Protein AF-A0A1F3K4V5-F1 (afdb_monomer)

Mean predicted aligned error: 13.41 Å

Sequence (163 aa):
MRKTVNIPGFFLWLAMWLIGSSFTPGVSSPCNSPDCLFKISRSRDANEIWYALNFKSDGSLNNDSPVRAFWVKKTDGNRTEPLTWVQNRYAYDVELLGNTENKPNSIQFRFVSYTKHSFEFRQSGENRYKVFTKSNNKEIEVTRIFVQIDGGSFWGLLFPLLN

Solvent-accessible surface area (backbone atoms only — not comparable to full-atom values): 10294 Å² total; per-residue (Å²): 141,82,84,86,81,88,77,80,83,88,82,91,88,80,76,89,79,83,72,86,77,77,77,70,72,80,75,73,56,92,64,81,54,75,47,48,38,33,36,39,38,43,68,89,45,79,43,31,39,39,34,24,61,25,60,42,98,86,67,45,74,24,83,92,53,45,62,43,60,30,38,32,33,54,87,54,87,52,42,74,41,78,57,52,73,67,49,30,75,57,53,64,34,72,44,76,76,45,72,39,86,99,39,89,72,25,37,29,30,26,39,63,60,41,78,91,52,64,36,31,44,34,62,68,65,89,88,25,52,43,32,32,35,72,55,96,93,37,82,43,79,43,57,67,47,78,47,80,76,75,95,72,68,96,68,75,84,81,71,94,83,89,130

Radius of gyration: 26.08 Å; Cα contacts (8 Å, |Δi|>4): 238; chains: 1; bounding box: 60×84×66 Å

pLDDT: mean 75.78, std 18.76, range [32.06, 94.06]

Nearest PDB structures (foldseek):
  5nop-assembly2_B  TM=3.378E-01  e=4.512E+00  Mojiang virus
  5nop-assembly1_A  TM=3.070E-01 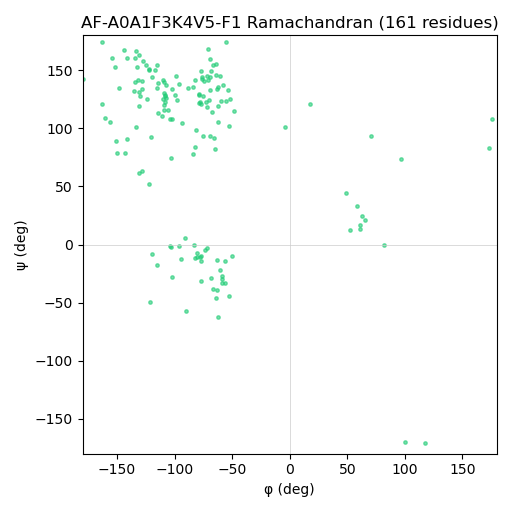 e=4.266E+00  Mojiang virus
  8asv-assembly1_A  TM=2.075E-01  e=2.434E+00  Saccharomyces cerevisiae

Structure (mmCIF, N/CA/C/O backbone):
data_AF-A0A1F3K4V5-F1
#
_entry.id   AF-A0A1F3K4V5-F1
#
loop_
_atom_site.group_PDB
_atom_site.id
_atom_site.type_symbol
_atom_site.label_atom_id
_atom_site.label_alt_id
_atom_site.label_comp_id
_atom_site.label_asym_id
_atom_site.label_entity_id
_atom_site.label_seq_id
_atom_site.p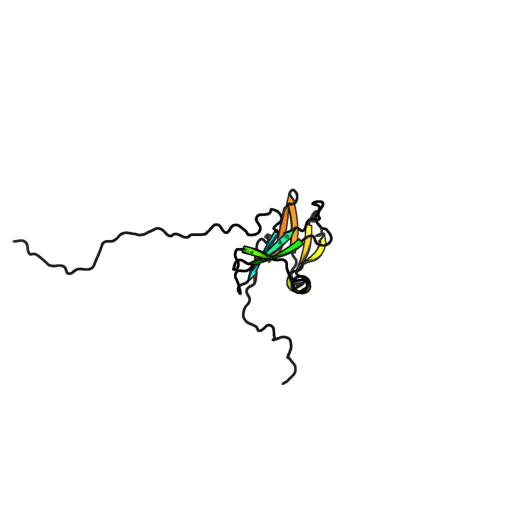dbx_PDB_ins_code
_atom_site.Cartn_x
_atom_site.Cartn_y
_atom_site.Cartn_z
_atom_site.occupancy
_atom_site.B_iso_or_equiv
_atom_site.auth_seq_id
_atom_site.auth_comp_id
_atom_site.auth_asym_id
_atom_site.auth_atom_id
_atom_site.pdbx_PDB_model_num
ATOM 1 N N . MET A 1 1 ? 27.157 67.428 -45.670 1.00 46.56 1 MET A N 1
ATOM 2 C CA . MET A 1 1 ? 28.248 66.458 -45.422 1.00 46.56 1 MET A CA 1
ATOM 3 C C . MET A 1 1 ? 27.812 65.492 -44.324 1.00 46.56 1 MET A C 1
ATOM 5 O O . MET A 1 1 ? 27.947 65.808 -43.152 1.00 46.56 1 MET A O 1
ATOM 9 N N . ARG A 1 2 ? 27.201 64.354 -44.679 1.00 37.56 2 ARG A N 1
ATOM 10 C CA . ARG A 1 2 ? 26.877 63.285 -43.720 1.00 37.56 2 ARG A CA 1
ATOM 11 C C . ARG A 1 2 ? 27.800 62.110 -44.018 1.00 37.56 2 ARG A C 1
ATOM 13 O O . ARG A 1 2 ? 27.772 61.581 -45.123 1.00 37.56 2 ARG A O 1
ATOM 20 N N . LYS A 1 3 ? 28.665 61.786 -43.056 1.00 38.09 3 LYS A N 1
ATOM 21 C CA . LYS A 1 3 ? 29.580 60.647 -43.117 1.00 38.09 3 LYS A CA 1
ATOM 22 C C . LYS A 1 3 ? 28.768 59.367 -42.925 1.00 38.09 3 LYS A C 1
ATOM 24 O O . LYS A 1 3 ? 28.087 59.219 -41.916 1.00 38.09 3 LYS A O 1
ATOM 29 N N . THR A 1 4 ? 28.845 58.466 -43.893 1.00 44.69 4 THR A N 1
ATOM 30 C CA . THR A 1 4 ? 28.445 57.066 -43.752 1.00 44.69 4 THR A CA 1
ATOM 31 C C . THR A 1 4 ? 29.469 56.362 -42.867 1.00 44.69 4 THR A C 1
ATOM 33 O O . THR A 1 4 ? 30.645 56.301 -43.225 1.00 44.69 4 THR A O 1
ATOM 36 N N . VAL A 1 5 ? 29.036 55.845 -41.718 1.00 50.72 5 VAL A N 1
ATOM 37 C CA . VAL A 1 5 ? 29.816 54.891 -40.922 1.00 50.72 5 VAL A CA 1
ATOM 38 C C . VAL A 1 5 ? 29.133 53.537 -41.036 1.00 50.72 5 VAL A C 1
ATOM 40 O O . VAL A 1 5 ? 27.957 53.383 -40.720 1.00 50.72 5 VAL A O 1
ATOM 43 N N . ASN A 1 6 ? 29.904 52.596 -41.565 1.00 38.53 6 ASN A N 1
ATOM 44 C CA . ASN A 1 6 ? 29.590 51.193 -41.754 1.00 38.53 6 ASN A CA 1
ATOM 45 C C . ASN A 1 6 ? 29.717 50.489 -40.392 1.00 38.53 6 ASN A C 1
ATOM 47 O O . ASN A 1 6 ? 30.786 50.545 -39.784 1.00 38.53 6 ASN A O 1
ATOM 51 N N . ILE A 1 7 ? 28.643 49.872 -39.901 1.00 50.03 7 ILE A N 1
ATOM 52 C CA . ILE A 1 7 ? 28.658 49.052 -38.682 1.00 50.03 7 ILE A CA 1
ATOM 53 C C . ILE A 1 7 ? 28.565 47.596 -39.155 1.00 50.03 7 ILE A C 1
ATOM 55 O O . ILE A 1 7 ? 27.565 47.248 -39.790 1.00 50.03 7 ILE A O 1
ATOM 59 N N . PRO A 1 8 ? 29.588 46.752 -38.922 1.00 43.12 8 PRO A N 1
ATOM 60 C CA . PRO A 1 8 ? 29.524 45.352 -39.302 1.00 43.12 8 PRO A CA 1
ATOM 61 C C . PRO A 1 8 ? 28.489 44.644 -38.426 1.00 43.12 8 PRO A C 1
ATOM 63 O O . PRO A 1 8 ? 28.228 45.051 -37.295 1.00 43.12 8 PRO A O 1
ATOM 66 N N . GLY A 1 9 ? 27.868 43.617 -39.002 1.00 49.00 9 GLY A N 1
ATOM 67 C CA . GLY A 1 9 ? 26.745 42.907 -38.415 1.00 49.00 9 GLY A CA 1
ATOM 68 C C . GLY A 1 9 ? 26.993 42.344 -37.019 1.00 49.00 9 GLY A C 1
ATOM 69 O O . GLY A 1 9 ? 28.115 42.305 -36.518 1.00 49.00 9 GLY A O 1
ATOM 70 N N . PHE A 1 10 ? 25.892 41.818 -36.479 1.00 50.44 10 PHE A N 1
ATOM 71 C CA . PHE A 1 10 ? 25.776 41.085 -35.219 1.00 50.44 10 PHE A CA 1
ATOM 72 C C . PHE A 1 10 ? 25.336 41.937 -34.021 1.00 50.44 10 PHE A C 1
ATOM 74 O O . PHE A 1 10 ? 26.132 42.209 -33.136 1.00 50.44 10 PHE A O 1
ATOM 81 N N . PHE A 1 11 ? 24.051 42.319 -33.969 1.00 46.62 11 PHE A N 1
ATOM 82 C CA . PHE A 1 11 ? 23.220 42.251 -32.751 1.00 46.62 11 PHE A CA 1
ATOM 83 C C . PHE A 1 11 ? 21.784 42.754 -33.009 1.00 46.62 11 PHE A C 1
ATOM 85 O O . PHE A 1 11 ? 21.592 43.745 -33.704 1.00 46.62 11 PHE A O 1
ATOM 92 N N . LEU A 1 12 ? 20.807 42.090 -32.374 1.00 35.81 12 LEU A N 1
ATOM 93 C CA . LEU A 1 12 ? 19.370 42.415 -32.270 1.00 35.81 12 LEU A CA 1
ATOM 94 C C . LEU A 1 12 ? 18.484 42.278 -33.526 1.00 35.81 12 LEU A C 1
ATOM 96 O O . LEU A 1 12 ? 18.262 43.241 -34.249 1.00 35.81 12 LEU A O 1
ATOM 100 N N . TRP A 1 13 ? 17.848 41.109 -33.681 1.00 32.06 13 TRP A N 1
ATOM 101 C CA . TRP A 1 13 ? 16.389 40.927 -33.511 1.00 32.06 13 TRP A CA 1
ATOM 102 C C . TRP A 1 13 ? 15.994 39.480 -33.866 1.00 32.06 13 TRP A C 1
ATOM 104 O O . TRP A 1 13 ? 15.943 39.123 -35.036 1.00 32.06 13 TRP A O 1
ATOM 114 N N . LEU A 1 14 ? 15.645 38.664 -32.868 1.00 42.44 14 LEU A N 1
ATOM 115 C CA . LEU A 1 14 ? 14.429 37.851 -32.954 1.00 42.44 14 LEU A CA 1
ATOM 116 C C . LEU A 1 14 ? 13.953 37.504 -31.540 1.00 42.44 14 LEU A C 1
ATOM 118 O O . LEU A 1 14 ? 14.574 36.734 -30.816 1.00 42.44 14 LEU A O 1
ATOM 122 N N . ALA A 1 15 ? 12.880 38.194 -31.170 1.00 45.12 15 ALA A N 1
ATOM 123 C CA . ALA A 1 15 ? 11.791 37.791 -30.297 1.00 45.12 15 ALA A CA 1
ATOM 124 C C . ALA A 1 15 ? 12.008 36.580 -29.372 1.00 45.12 15 ALA A C 1
ATOM 126 O O . ALA A 1 15 ? 12.132 35.439 -29.812 1.00 45.12 15 ALA A O 1
ATOM 127 N N . MET A 1 16 ? 11.868 36.859 -28.071 1.00 48.22 16 MET A N 1
ATOM 128 C CA . MET A 1 16 ? 11.013 36.097 -27.155 1.00 48.22 16 MET A CA 1
ATOM 129 C C . MET A 1 16 ? 10.201 34.993 -27.852 1.00 48.22 16 MET A C 1
ATOM 131 O O . MET A 1 16 ? 9.137 35.247 -28.409 1.00 48.22 16 MET A O 1
ATOM 135 N N . TRP A 1 17 ? 10.673 33.757 -27.727 1.00 42.53 17 TRP A N 1
ATOM 136 C CA . TRP A 1 17 ? 9.800 32.595 -27.623 1.00 42.53 17 TRP A CA 1
ATOM 137 C C . TRP A 1 17 ? 9.774 32.172 -26.156 1.00 42.53 17 TRP A C 1
ATOM 139 O O . TRP A 1 17 ? 10.386 31.201 -25.724 1.00 42.53 17 TRP A O 1
ATOM 149 N N . LEU A 1 18 ? 9.055 32.971 -25.368 1.00 48.41 18 LEU A N 1
ATOM 150 C CA . LEU A 1 18 ? 8.293 32.425 -24.260 1.00 48.41 18 LEU A CA 1
ATOM 151 C C . LEU A 1 18 ? 7.177 31.597 -24.893 1.00 48.41 18 LEU A C 1
ATOM 153 O O . LEU A 1 18 ? 6.324 32.157 -25.567 1.00 48.41 18 LEU A O 1
ATOM 157 N N . ILE A 1 19 ? 7.215 30.286 -24.696 1.00 53.09 19 ILE A N 1
ATOM 158 C CA . ILE A 1 19 ? 6.146 29.523 -24.048 1.00 53.09 19 ILE A CA 1
ATOM 159 C C . ILE A 1 19 ? 6.816 28.228 -23.601 1.00 53.09 19 ILE A C 1
ATOM 161 O O . ILE A 1 19 ? 7.203 27.382 -24.405 1.00 53.09 19 ILE A O 1
ATOM 165 N N . GLY A 1 20 ? 6.989 28.106 -22.286 1.00 55.53 20 GLY A N 1
ATOM 166 C CA . GLY A 1 20 ? 7.272 26.827 -21.669 1.00 55.53 20 GLY A CA 1
ATOM 167 C C . GLY A 1 20 ? 6.083 25.919 -21.923 1.00 55.53 20 GLY A C 1
ATOM 168 O O . GLY A 1 20 ? 5.036 26.063 -21.300 1.00 55.53 20 GLY A O 1
ATOM 169 N N . SER A 1 21 ? 6.236 24.969 -22.832 1.00 45.09 21 SER A N 1
ATOM 170 C CA . SER A 1 21 ? 5.353 23.820 -22.868 1.00 45.09 21 SER A CA 1
ATOM 171 C C . SER A 1 21 ? 5.881 22.805 -21.863 1.00 45.09 21 SER A C 1
ATOM 173 O O . SER A 1 21 ? 6.518 21.814 -22.222 1.00 45.09 21 SER A O 1
ATOM 175 N N . SER A 1 22 ? 5.609 23.051 -20.579 1.00 42.50 22 SER A N 1
ATOM 176 C CA . SER A 1 22 ? 5.470 21.949 -19.634 1.00 42.50 22 SER A CA 1
ATOM 177 C C . SER A 1 22 ? 4.241 21.159 -20.075 1.00 42.50 22 SER A C 1
ATOM 179 O O . SER A 1 22 ? 3.139 21.372 -19.581 1.00 42.50 22 SER A O 1
ATOM 181 N N . PHE A 1 23 ? 4.413 20.269 -21.052 1.00 45.16 23 PHE A N 1
ATOM 182 C CA . PHE A 1 23 ? 3.480 19.174 -21.241 1.00 45.16 23 PHE A CA 1
ATOM 183 C C . PHE A 1 23 ? 3.613 18.298 -19.999 1.00 45.16 23 PHE A C 1
ATOM 185 O O . PHE A 1 23 ? 4.475 17.427 -19.922 1.00 45.16 23 PHE A O 1
ATOM 192 N N . THR A 1 24 ? 2.790 18.556 -18.990 1.00 52.00 24 THR A N 1
ATOM 193 C CA . THR A 1 24 ? 2.388 17.505 -18.069 1.00 52.00 24 THR A CA 1
ATOM 194 C C . THR A 1 24 ? 1.256 16.766 -18.773 1.00 52.00 24 THR A C 1
ATOM 196 O O . THR A 1 24 ? 0.122 17.247 -18.773 1.00 52.00 24 THR A O 1
ATOM 199 N N . PRO A 1 25 ? 1.508 15.619 -19.437 1.00 49.59 25 PRO A N 1
ATOM 200 C CA . PRO A 1 25 ? 0.397 14.747 -19.766 1.00 49.59 25 PRO A CA 1
ATOM 201 C C . PRO A 1 25 ? -0.297 14.449 -18.440 1.00 49.59 25 PRO A C 1
ATOM 203 O O . PRO A 1 25 ? 0.353 14.024 -17.481 1.00 49.59 25 PRO A O 1
ATOM 206 N N . GLY A 1 26 ? -1.595 14.746 -18.360 1.00 47.62 26 GLY A N 1
ATOM 207 C CA . GLY A 1 26 ? -2.425 14.300 -17.256 1.00 47.62 26 GLY A CA 1
ATOM 208 C C . GLY A 1 26 ? -2.242 12.795 -17.148 1.00 47.62 26 GLY A C 1
ATOM 209 O O . GLY A 1 26 ? -2.749 12.045 -17.980 1.00 47.62 26 GLY A O 1
ATOM 210 N N . VAL A 1 27 ? -1.435 12.357 -16.180 1.00 43.69 27 VAL A N 1
ATOM 211 C CA . VAL A 1 27 ? -1.237 10.942 -15.903 1.00 43.69 27 VAL A CA 1
ATOM 212 C C . VAL A 1 27 ? -2.562 10.483 -15.334 1.00 43.69 27 VAL A C 1
ATOM 214 O O . VAL A 1 27 ? -2.811 10.619 -14.139 1.00 43.69 27 VAL A O 1
ATOM 217 N N . SER A 1 28 ? -3.431 9.977 -16.207 1.00 42.16 28 SER A N 1
ATOM 218 C CA . SER A 1 28 ? -4.568 9.171 -15.804 1.00 42.16 28 SER A CA 1
ATOM 219 C C . SER A 1 28 ? -4.025 8.120 -14.845 1.00 42.16 28 SER A C 1
ATOM 221 O O . SER A 1 28 ? -3.150 7.315 -15.199 1.00 42.16 28 SER A O 1
ATOM 223 N N . SER A 1 29 ? -4.465 8.212 -13.597 1.00 50.47 29 SER A N 1
ATOM 224 C CA . SER A 1 29 ? -4.054 7.296 -12.557 1.00 50.47 29 SER A CA 1
ATOM 225 C C . SER A 1 29 ? -4.474 5.895 -13.017 1.00 50.47 29 SER A C 1
ATOM 227 O O . SER A 1 29 ? -5.637 5.689 -13.349 1.00 50.47 29 SER A O 1
ATOM 229 N N . PRO A 1 30 ? -3.562 4.919 -13.113 1.00 53.44 30 PRO A N 1
ATOM 230 C CA . PRO A 1 30 ? -3.892 3.577 -13.606 1.00 53.44 30 PRO A CA 1
ATOM 231 C C . PRO A 1 30 ? -4.908 2.860 -12.699 1.00 53.44 30 PRO A C 1
ATOM 233 O O . PRO A 1 30 ? -5.511 1.871 -13.094 1.00 53.44 30 PRO A O 1
ATOM 236 N N . CYS A 1 31 ? -5.133 3.397 -11.500 1.00 59.84 31 CYS A N 1
ATOM 237 C CA . CYS A 1 31 ? -6.229 3.062 -10.616 1.00 59.84 31 CYS A CA 1
ATOM 238 C C . CYS A 1 31 ? -7.026 4.360 -10.376 1.00 59.84 31 CYS A C 1
ATOM 240 O O . CYS A 1 31 ? -6.667 5.174 -9.526 1.00 59.84 31 CYS A O 1
ATOM 242 N N . ASN A 1 32 ? -8.059 4.590 -11.193 1.00 57.75 32 ASN A N 1
ATOM 243 C CA . ASN A 1 32 ? -9.018 5.696 -11.037 1.00 57.75 32 ASN A CA 1
ATOM 244 C C . ASN A 1 32 ? -10.233 5.288 -10.175 1.00 57.75 32 ASN A C 1
ATOM 246 O O . ASN A 1 32 ? -11.191 6.050 -10.072 1.00 57.75 32 ASN A O 1
ATOM 250 N N . SER A 1 33 ? -10.218 4.082 -9.592 1.00 66.88 33 SER A N 1
ATOM 251 C CA . SER A 1 33 ? -11.308 3.597 -8.741 1.00 66.88 33 SER A CA 1
ATOM 252 C C . SER A 1 33 ? -11.240 4.257 -7.357 1.00 66.88 33 SER A C 1
ATOM 254 O O . SER A 1 33 ? -10.139 4.433 -6.830 1.00 66.88 33 SER A O 1
ATOM 256 N N . PRO A 1 34 ? -12.375 4.574 -6.712 1.00 68.56 34 PRO A N 1
ATOM 257 C CA . PRO A 1 34 ? -12.401 4.976 -5.300 1.00 68.56 34 PRO A CA 1
ATOM 258 C C . PRO A 1 34 ? -11.771 3.944 -4.342 1.00 68.56 34 PRO A C 1
ATOM 260 O O . PRO A 1 34 ? -11.462 4.281 -3.202 1.00 68.56 34 PRO A O 1
ATOM 263 N N . ASP A 1 35 ? -11.537 2.719 -4.811 1.00 83.44 35 ASP A N 1
ATOM 264 C CA . ASP A 1 35 ? -10.979 1.609 -4.031 1.00 83.44 35 ASP A CA 1
ATOM 265 C C . ASP A 1 35 ? -9.453 1.662 -3.885 1.00 83.44 35 ASP A C 1
ATOM 267 O O . ASP A 1 35 ? -8.866 0.867 -3.150 1.00 83.44 35 ASP A O 1
ATOM 271 N N . CYS A 1 36 ? -8.783 2.540 -4.634 1.00 89.00 36 CYS A N 1
ATOM 272 C CA . CYS A 1 36 ? -7.329 2.626 -4.670 1.00 89.00 36 CYS A CA 1
ATOM 273 C C . CYS A 1 36 ? -6.820 3.378 -3.438 1.00 89.00 36 CYS A C 1
ATOM 275 O O . CYS A 1 36 ? -7.159 4.538 -3.222 1.00 89.00 36 CYS A O 1
ATOM 277 N N . LEU A 1 37 ? -5.975 2.721 -2.648 1.00 91.56 37 LEU A N 1
ATOM 278 C CA . LEU A 1 37 ? -5.522 3.234 -1.359 1.00 91.56 37 LEU A CA 1
ATOM 279 C C . LEU A 1 37 ? -4.249 4.064 -1.510 1.00 91.56 37 LEU A C 1
ATOM 281 O O . LEU A 1 37 ? -4.200 5.231 -1.135 1.00 91.56 37 LEU A O 1
ATOM 285 N N . PHE A 1 38 ? -3.206 3.451 -2.065 1.00 92.94 38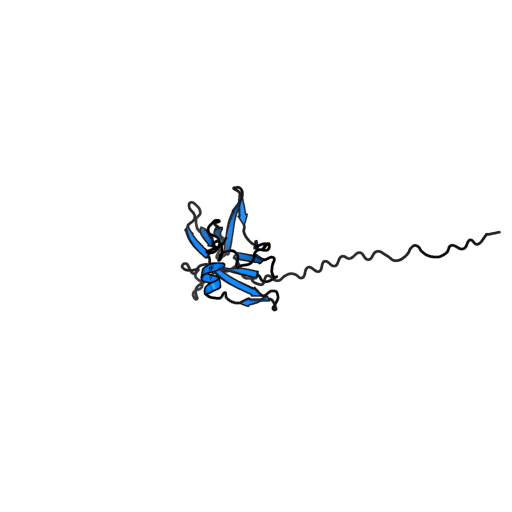 PHE A N 1
ATOM 286 C CA . PHE A 1 38 ? -1.908 4.079 -2.284 1.00 92.94 38 PHE A CA 1
ATOM 287 C C . PHE A 1 38 ? -1.095 3.271 -3.294 1.00 92.94 38 PHE A C 1
ATOM 289 O O . PHE A 1 38 ? -1.478 2.177 -3.719 1.00 92.94 38 PHE A O 1
ATOM 296 N N . LYS A 1 39 ? 0.067 3.807 -3.666 1.00 93.94 39 LYS A N 1
ATOM 297 C CA . LYS A 1 39 ? 1.012 3.126 -4.551 1.00 93.94 39 LYS A CA 1
ATOM 298 C C . LYS A 1 39 ? 2.438 3.160 -4.032 1.00 93.94 39 LYS A C 1
ATOM 300 O O . LYS A 1 39 ? 2.845 4.104 -3.356 1.00 93.94 39 LYS A O 1
ATOM 305 N N . ILE A 1 40 ? 3.214 2.161 -4.424 1.00 92.94 40 ILE A N 1
ATOM 306 C CA . ILE A 1 40 ? 4.656 2.101 -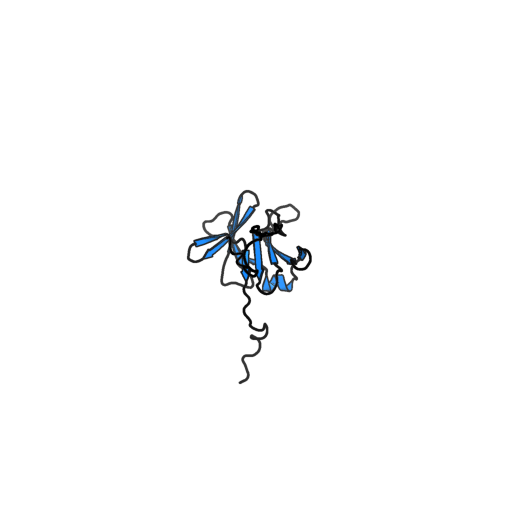4.228 1.00 92.94 40 ILE A CA 1
ATOM 307 C C . ILE A 1 40 ? 5.335 2.280 -5.582 1.00 92.94 40 ILE A C 1
ATOM 309 O O . ILE A 1 40 ? 5.010 1.606 -6.557 1.00 92.94 40 ILE A O 1
ATOM 313 N N . SER A 1 41 ? 6.301 3.187 -5.631 1.00 93.19 41 SER A N 1
ATOM 314 C CA . SER A 1 41 ? 7.164 3.422 -6.793 1.00 93.19 41 SER A CA 1
ATOM 315 C C . SER A 1 41 ? 8.623 3.294 -6.380 1.00 93.19 41 SER A C 1
ATOM 317 O O . SER A 1 41 ? 8.939 3.472 -5.203 1.00 93.19 41 SER A O 1
ATOM 319 N N . ARG A 1 42 ? 9.504 2.967 -7.323 1.00 89.75 42 ARG A N 1
ATOM 320 C CA . ARG A 1 42 ? 10.914 2.684 -7.035 1.00 89.75 42 ARG A CA 1
ATOM 321 C C . ARG A 1 42 ? 11.821 3.526 -7.918 1.00 89.75 42 ARG A C 1
ATOM 323 O O . ARG A 1 42 ? 11.411 3.936 -8.997 1.00 89.75 42 ARG A O 1
ATOM 330 N N . SER A 1 43 ? 13.061 3.729 -7.490 1.00 90.50 43 SER A N 1
ATOM 331 C CA . SER A 1 43 ? 14.071 4.407 -8.313 1.00 90.50 43 SER A CA 1
ATOM 332 C C . SER A 1 43 ? 14.502 3.596 -9.540 1.00 90.50 43 SER A C 1
ATOM 334 O O . SER A 1 43 ? 14.859 4.169 -10.563 1.00 90.50 43 SER A O 1
ATOM 336 N N . ARG A 1 44 ? 14.448 2.259 -9.455 1.00 86.94 44 ARG A N 1
ATOM 337 C CA . ARG A 1 44 ? 14.956 1.344 -10.491 1.00 86.94 44 ARG A CA 1
ATOM 338 C C . ARG A 1 44 ? 14.183 1.400 -11.809 1.00 86.94 44 ARG A C 1
ATOM 340 O O . ARG A 1 44 ? 14.771 1.224 -12.869 1.00 86.94 44 ARG A O 1
ATOM 347 N N . ASP A 1 45 ? 12.863 1.539 -11.741 1.00 89.06 45 ASP A N 1
ATOM 348 C CA . ASP A 1 45 ? 11.995 1.538 -12.915 1.00 89.06 45 ASP A CA 1
ATOM 349 C C . ASP A 1 45 ? 10.704 2.316 -12.656 1.00 89.06 45 ASP A C 1
ATOM 351 O O . ASP A 1 45 ? 10.302 2.534 -11.514 1.00 89.06 45 ASP A O 1
ATOM 355 N N . ALA A 1 46 ? 10.038 2.716 -13.741 1.00 90.06 46 ALA A N 1
ATOM 356 C CA . ALA A 1 46 ? 8.781 3.454 -13.678 1.00 90.06 46 ALA A CA 1
ATOM 357 C C . ALA A 1 46 ? 7.580 2.588 -13.255 1.00 90.06 46 ALA A C 1
ATOM 359 O O . ALA A 1 46 ? 6.483 3.122 -13.114 1.00 90.06 46 ALA A O 1
ATOM 360 N N . ASN A 1 47 ? 7.744 1.269 -13.080 1.00 90.69 47 ASN A N 1
ATOM 361 C CA . ASN A 1 47 ? 6.630 0.399 -12.719 1.00 90.69 47 ASN A CA 1
ATOM 362 C C . ASN A 1 47 ? 6.208 0.649 -11.271 1.00 90.69 47 ASN A C 1
ATOM 364 O O . ASN A 1 47 ? 7.031 0.839 -10.373 1.00 90.69 47 ASN A O 1
ATOM 368 N N . GLU A 1 48 ? 4.903 0.611 -11.046 1.00 93.12 48 GLU A N 1
ATOM 369 C CA . GLU A 1 48 ? 4.302 0.903 -9.751 1.00 93.12 48 GLU A CA 1
ATOM 370 C C . GLU A 1 48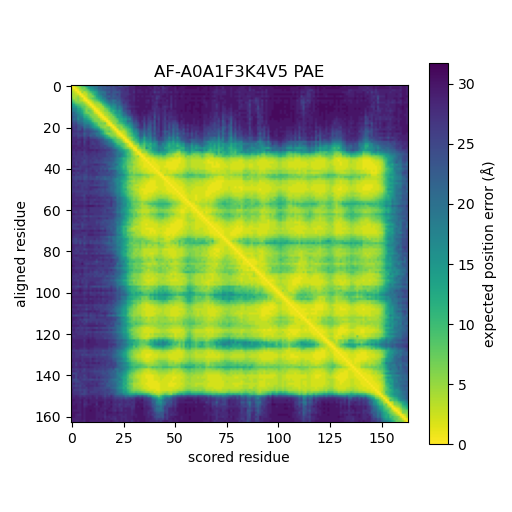 ? 3.596 -0.340 -9.219 1.00 93.12 48 GLU A C 1
ATOM 372 O O . GLU A 1 48 ? 3.090 -1.157 -9.987 1.00 93.12 48 GLU A O 1
ATOM 377 N N . ILE A 1 49 ? 3.535 -0.470 -7.900 1.00 92.75 49 ILE A N 1
ATOM 378 C CA . ILE A 1 49 ? 2.686 -1.453 -7.228 1.00 92.75 49 ILE A CA 1
ATOM 379 C C . ILE A 1 49 ? 1.547 -0.682 -6.598 1.00 92.75 49 ILE A C 1
ATOM 381 O O . ILE A 1 49 ? 1.776 0.275 -5.862 1.00 92.75 49 ILE A O 1
ATOM 385 N N . TRP A 1 50 ? 0.330 -1.087 -6.901 1.00 93.62 50 TRP A N 1
ATOM 386 C CA . TRP A 1 50 ? -0.877 -0.442 -6.428 1.00 93.62 50 TRP A CA 1
ATOM 387 C C . TRP A 1 50 ? -1.542 -1.311 -5.381 1.00 93.62 50 TRP A C 1
ATOM 389 O O . TRP A 1 50 ? -1.631 -2.526 -5.548 1.00 93.62 50 TRP A O 1
ATOM 399 N N . TYR A 1 51 ? -2.004 -0.665 -4.317 1.00 92.88 51 TYR A N 1
ATOM 400 C CA . TYR A 1 51 ? -2.769 -1.277 -3.244 1.00 92.88 51 TYR A CA 1
ATOM 401 C C . TYR A 1 51 ? -4.194 -0.753 -3.333 1.00 92.88 51 TYR A C 1
ATOM 403 O O . TYR A 1 51 ? -4.414 0.460 -3.350 1.00 92.88 51 TYR A O 1
ATOM 411 N N . ALA A 1 52 ? -5.156 -1.662 -3.409 1.00 91.31 52 ALA A N 1
ATOM 412 C CA . ALA A 1 52 ? -6.573 -1.336 -3.474 1.00 91.31 52 ALA A CA 1
ATOM 413 C C . ALA A 1 52 ? -7.366 -2.220 -2.516 1.00 91.31 52 ALA A C 1
ATOM 415 O O . ALA A 1 52 ? -6.898 -3.294 -2.128 1.00 91.31 52 ALA A O 1
ATOM 416 N N . LEU A 1 53 ? -8.572 -1.785 -2.168 1.00 88.75 53 LEU A N 1
ATOM 417 C CA . LEU A 1 53 ? -9.512 -2.612 -1.427 1.00 88.75 53 LEU A CA 1
ATOM 418 C C . LEU A 1 53 ? -9.854 -3.873 -2.221 1.00 88.75 53 LEU A C 1
ATOM 420 O O . LEU A 1 53 ? -9.915 -3.884 -3.458 1.00 88.75 53 LEU A O 1
ATOM 424 N N . ASN A 1 54 ? -10.044 -4.953 -1.480 1.00 87.75 54 ASN A N 1
ATOM 425 C CA . ASN A 1 54 ? -10.435 -6.241 -2.008 1.00 87.75 54 ASN A CA 1
ATOM 426 C C . ASN A 1 54 ? -11.864 -6.541 -1.564 1.00 87.75 54 ASN A C 1
ATOM 428 O O . ASN A 1 54 ? -12.119 -6.781 -0.383 1.00 87.75 54 ASN A O 1
ATOM 432 N N . PHE A 1 55 ? -12.787 -6.522 -2.515 1.00 83.69 55 PHE A N 1
ATOM 433 C CA . PHE A 1 55 ? -14.185 -6.847 -2.275 1.00 83.69 55 PHE A CA 1
ATOM 434 C C . PHE A 1 55 ? -14.460 -8.289 -2.694 1.00 83.69 55 PHE A C 1
ATOM 436 O O . PHE A 1 55 ? -13.879 -8.799 -3.656 1.00 83.69 55 PHE A O 1
ATOM 443 N N . LYS A 1 56 ? -15.345 -8.956 -1.958 1.00 84.94 56 LYS A N 1
ATOM 444 C CA . LYS A 1 56 ? -15.909 -10.248 -2.341 1.00 84.94 56 LYS A CA 1
ATOM 445 C C . LYS A 1 56 ? -16.868 -10.057 -3.522 1.00 84.94 56 LYS A C 1
ATOM 447 O O . LYS A 1 56 ? -17.242 -8.940 -3.875 1.00 84.94 56 LYS A O 1
ATOM 452 N N . SER A 1 57 ? -17.282 -11.160 -4.141 1.00 84.69 57 SER A N 1
ATOM 453 C CA . SER A 1 57 ? -18.223 -11.147 -5.271 1.00 84.69 57 SER A CA 1
ATOM 454 C C . SER A 1 57 ? -19.591 -10.543 -4.929 1.00 84.69 57 SER A C 1
ATOM 456 O O . SER A 1 57 ? -20.292 -10.091 -5.827 1.00 84.69 57 SER A O 1
ATOM 458 N N . ASP A 1 58 ? -19.955 -10.515 -3.646 1.00 83.38 58 ASP A N 1
ATOM 459 C CA . ASP A 1 58 ? -21.166 -9.881 -3.115 1.00 83.38 58 ASP A CA 1
ATOM 460 C C . ASP A 1 58 ? -21.019 -8.362 -2.876 1.00 83.38 58 ASP A C 1
ATOM 462 O O . ASP A 1 58 ? -21.969 -7.713 -2.446 1.00 83.38 58 ASP A O 1
ATOM 466 N N . GLY A 1 59 ? -19.841 -7.784 -3.147 1.00 75.62 59 GLY A N 1
ATOM 467 C CA . GLY A 1 59 ? -19.541 -6.367 -2.930 1.00 75.62 59 GLY A CA 1
ATOM 468 C C . GLY A 1 59 ? -19.162 -6.003 -1.490 1.00 75.62 59 GLY A C 1
ATOM 469 O O . GLY A 1 59 ? -18.856 -4.842 -1.222 1.00 75.62 59 GLY A O 1
ATOM 470 N N . SER A 1 60 ? -19.138 -6.964 -0.561 1.00 79.31 60 SER A N 1
ATOM 471 C CA . SER A 1 60 ? -18.658 -6.750 0.807 1.00 79.31 60 SER A CA 1
ATOM 472 C C . SER A 1 60 ? -17.127 -6.724 0.866 1.00 79.31 60 SER A C 1
ATOM 474 O O . SER A 1 60 ? -16.445 -7.380 0.074 1.00 79.31 60 SER A O 1
ATOM 476 N N . LEU A 1 61 ? -16.552 -5.959 1.800 1.00 80.25 61 LEU A N 1
ATOM 477 C CA . LEU A 1 61 ? -15.102 -5.950 2.006 1.00 80.25 61 LEU A CA 1
ATOM 478 C C . LEU A 1 61 ? -14.634 -7.339 2.460 1.00 80.25 61 LEU A C 1
ATOM 480 O O . LEU A 1 61 ? -15.217 -7.958 3.354 1.00 80.25 61 LEU A O 1
ATOM 484 N N . ASN A 1 62 ? -13.559 -7.839 1.857 1.00 83.75 62 ASN A N 1
ATOM 485 C CA . ASN A 1 62 ? -12.999 -9.122 2.237 1.00 83.75 62 ASN A CA 1
ATOM 486 C C . ASN A 1 62 ? -12.231 -9.015 3.563 1.00 83.75 62 ASN A C 1
ATOM 488 O O . ASN A 1 62 ? -11.048 -8.709 3.562 1.00 83.75 62 ASN A O 1
ATOM 492 N N . ASN A 1 63 ? -12.884 -9.294 4.691 1.00 78.00 63 ASN A N 1
ATOM 493 C CA . ASN A 1 63 ? -12.258 -9.176 6.016 1.00 78.00 63 ASN A CA 1
ATOM 494 C C . ASN A 1 63 ? -10.999 -10.043 6.210 1.00 78.00 63 ASN A C 1
ATOM 496 O O . ASN A 1 63 ? -10.132 -9.663 6.991 1.00 78.00 63 ASN A O 1
ATOM 500 N N . ASP A 1 64 ? -10.871 -11.164 5.491 1.00 80.56 64 ASP A N 1
ATOM 501 C CA . ASP A 1 64 ? -9.702 -12.049 5.598 1.00 80.56 64 ASP A CA 1
ATOM 502 C C . ASP A 1 64 ? -8.484 -11.480 4.853 1.00 80.56 64 ASP A C 1
ATOM 504 O O . ASP A 1 64 ? -7.336 -11.697 5.234 1.00 80.56 64 ASP A O 1
ATOM 508 N N . SER A 1 65 ? -8.731 -10.741 3.771 1.00 82.94 65 SER A N 1
ATOM 509 C CA . SER A 1 65 ? -7.704 -10.098 2.950 1.00 82.94 65 SER A CA 1
ATOM 510 C C . SER A 1 65 ? -8.293 -8.825 2.338 1.00 82.94 65 SER A C 1
ATOM 512 O O . SER A 1 65 ? -8.705 -8.841 1.177 1.00 82.94 65 SER A O 1
ATOM 514 N N . PRO A 1 66 ? -8.388 -7.726 3.113 1.00 84.12 66 PRO A N 1
ATOM 515 C CA . PRO A 1 66 ? -9.140 -6.527 2.731 1.00 84.12 66 PRO A CA 1
ATOM 516 C C . PRO A 1 66 ? -8.398 -5.666 1.717 1.00 84.12 66 PRO A C 1
ATOM 518 O O . PRO A 1 66 ? -8.973 -4.733 1.161 1.00 84.12 66 PRO A O 1
ATOM 521 N N . VAL A 1 67 ? -7.126 -5.976 1.462 1.00 89.38 67 VAL A N 1
ATOM 522 C CA . VAL A 1 67 ? -6.276 -5.257 0.524 1.00 89.38 67 VAL A CA 1
ATOM 523 C C . VAL A 1 67 ? -5.642 -6.229 -0.446 1.00 89.38 67 VAL A C 1
ATOM 525 O O . VAL A 1 67 ? -5.097 -7.258 -0.060 1.00 89.38 67 VAL A O 1
ATOM 528 N N . ARG A 1 68 ? -5.688 -5.861 -1.722 1.00 89.62 68 ARG A N 1
ATOM 529 C CA . ARG A 1 68 ? -5.008 -6.557 -2.808 1.00 89.62 68 ARG A CA 1
ATOM 530 C C . ARG A 1 68 ? -3.928 -5.660 -3.395 1.00 89.62 68 ARG A C 1
ATOM 532 O O . ARG A 1 68 ? -4.153 -4.468 -3.616 1.00 89.62 68 ARG A O 1
ATOM 539 N N . ALA A 1 69 ? -2.780 -6.254 -3.694 1.00 91.69 69 ALA A N 1
ATOM 540 C CA . ALA A 1 69 ? -1.673 -5.584 -4.358 1.00 91.69 69 ALA A CA 1
ATOM 541 C C . ALA A 1 69 ? -1.487 -6.117 -5.788 1.00 91.69 69 ALA A C 1
ATOM 543 O O . ALA A 1 69 ? -1.655 -7.309 -6.051 1.00 91.69 69 ALA A O 1
ATOM 544 N N . PHE A 1 70 ? -1.166 -5.231 -6.729 1.00 91.94 70 PHE A N 1
ATOM 545 C CA . PHE A 1 70 ? -0.963 -5.580 -8.138 1.00 91.94 70 PHE A CA 1
ATOM 546 C C . PHE A 1 70 ? 0.022 -4.623 -8.816 1.00 91.94 70 PHE A C 1
ATOM 548 O O . PHE A 1 70 ? 0.178 -3.469 -8.418 1.00 91.94 70 PHE A O 1
ATOM 555 N N . TRP A 1 71 ? 0.705 -5.101 -9.850 1.00 92.00 71 TRP A N 1
ATOM 556 C CA . TRP A 1 71 ? 1.592 -4.291 -10.676 1.00 92.00 71 TRP A CA 1
ATOM 557 C C . TRP A 1 71 ? 0.801 -3.407 -11.633 1.00 92.00 71 TRP A C 1
ATOM 559 O O . TRP A 1 71 ? -0.160 -3.852 -12.255 1.00 92.00 71 TRP A O 1
ATOM 569 N N . VAL A 1 72 ? 1.301 -2.195 -11.845 1.00 92.00 72 VAL A N 1
ATOM 570 C CA . VAL A 1 72 ? 1.036 -1.391 -13.034 1.00 92.00 72 VAL A CA 1
ATOM 571 C C . VAL A 1 72 ? 2.345 -1.222 -13.793 1.00 92.00 72 VAL A C 1
ATOM 573 O O . VAL A 1 72 ? 3.277 -0.547 -13.337 1.00 92.00 72 VAL A O 1
ATOM 576 N N . LYS A 1 73 ? 2.410 -1.822 -14.980 1.00 90.25 73 LYS A N 1
ATOM 577 C CA . LYS A 1 73 ? 3.555 -1.743 -15.881 1.00 90.25 73 LYS A CA 1
ATOM 578 C C . LYS A 1 73 ? 3.496 -0.458 -16.699 1.00 90.25 73 LYS A C 1
ATOM 580 O O . LYS A 1 73 ? 3.017 -0.424 -17.829 1.00 90.25 73 LYS A O 1
ATOM 585 N N . LYS A 1 74 ? 3.980 0.636 -16.114 1.00 85.81 74 LYS A N 1
ATOM 586 C CA . LYS A 1 74 ? 4.050 1.957 -16.765 1.00 85.81 74 LYS A CA 1
ATOM 587 C C . LYS A 1 74 ? 4.889 1.932 -18.046 1.00 85.81 74 LYS A C 1
ATOM 589 O O . LYS A 1 74 ? 4.597 2.682 -18.968 1.00 85.81 74 LYS A O 1
ATOM 594 N N . THR A 1 75 ? 5.887 1.051 -18.119 1.00 84.50 75 THR A N 1
ATOM 595 C CA . THR A 1 75 ? 6.737 0.867 -19.307 1.00 84.50 75 THR A CA 1
ATOM 596 C C . THR A 1 75 ? 6.100 -0.004 -20.394 1.00 84.50 75 THR A C 1
ATOM 598 O O . THR A 1 75 ? 6.669 -0.125 -21.470 1.00 84.50 75 THR A O 1
ATOM 601 N N . ASP A 1 76 ? 4.951 -0.622 -20.117 1.00 85.94 76 ASP A N 1
ATOM 602 C CA . ASP A 1 76 ? 4.239 -1.558 -20.997 1.00 85.94 76 ASP A CA 1
ATOM 603 C C . ASP A 1 76 ? 2.757 -1.148 -21.074 1.00 85.94 76 ASP A C 1
ATOM 605 O O . ASP A 1 76 ? 1.855 -1.823 -20.577 1.00 85.94 76 ASP A O 1
ATOM 609 N N . GLY A 1 77 ? 2.510 0.066 -21.576 1.00 81.56 77 GLY A N 1
ATOM 610 C CA . GLY A 1 77 ? 1.156 0.560 -21.857 1.00 81.56 77 GLY A CA 1
ATOM 611 C C . GLY A 1 77 ? 0.236 0.756 -20.643 1.00 81.56 77 GLY A C 1
ATOM 612 O O . GLY A 1 77 ? -0.977 0.790 -20.816 1.00 81.56 77 GLY A O 1
ATOM 613 N N . ASN A 1 78 ? 0.771 0.897 -19.422 1.00 83.12 78 ASN A N 1
ATOM 614 C CA . ASN A 1 78 ? -0.001 0.927 -18.164 1.00 83.12 78 ASN A CA 1
ATOM 615 C C . ASN A 1 78 ? -0.767 -0.371 -17.860 1.00 83.12 78 ASN A C 1
ATOM 617 O O . ASN A 1 78 ? -1.752 -0.345 -17.119 1.00 83.12 78 ASN A O 1
ATOM 621 N N . ARG A 1 79 ? -0.320 -1.510 -18.395 1.00 87.19 79 ARG A N 1
ATOM 622 C CA . ARG A 1 79 ? -0.970 -2.796 -18.151 1.00 87.19 79 ARG A CA 1
ATOM 623 C C . ARG A 1 79 ? -0.932 -3.171 -16.671 1.00 87.19 79 ARG A C 1
ATOM 625 O O . ARG A 1 79 ? 0.101 -3.047 -16.010 1.00 87.19 79 ARG A O 1
ATOM 632 N N . THR A 1 80 ? -2.056 -3.651 -16.151 1.00 88.81 80 THR A N 1
ATOM 633 C CA . THR A 1 80 ? -2.152 -4.187 -14.791 1.00 88.81 80 THR A CA 1
ATOM 634 C C . THR A 1 80 ? -1.826 -5.675 -14.775 1.00 88.81 80 THR A C 1
ATOM 636 O O . THR A 1 80 ? -2.351 -6.423 -15.597 1.00 88.81 80 THR A O 1
ATOM 639 N N . GLU A 1 81 ? -1.015 -6.122 -13.819 1.00 89.06 81 GLU A N 1
ATOM 640 C CA . GLU A 1 81 ? -0.709 -7.541 -13.609 1.00 89.06 81 GLU A CA 1
ATOM 641 C C . GLU A 1 81 ? -0.855 -7.932 -12.136 1.00 89.06 81 GLU A C 1
ATOM 643 O O . GLU A 1 81 ? -0.441 -7.168 -11.261 1.00 89.06 81 GLU A O 1
ATOM 648 N N . PRO A 1 82 ? -1.374 -9.131 -11.824 1.00 89.75 82 PRO A N 1
ATOM 649 C CA . PRO A 1 82 ? -1.334 -9.643 -10.463 1.00 89.75 82 PRO A CA 1
ATOM 650 C C . PRO A 1 82 ? 0.112 -9.875 -10.005 1.00 89.75 82 PRO A C 1
ATOM 652 O O . PRO A 1 82 ? 1.024 -10.104 -10.804 1.00 89.75 82 PRO A O 1
ATOM 655 N N . LEU A 1 83 ? 0.326 -9.840 -8.692 1.00 87.31 83 LEU A N 1
ATOM 656 C CA . LEU A 1 83 ? 1.579 -10.307 -8.109 1.00 87.31 83 LEU A CA 1
ATOM 657 C C . LEU A 1 83 ? 1.660 -11.833 -8.190 1.00 87.31 83 LEU A C 1
ATOM 659 O O . LEU A 1 83 ? 0.663 -12.532 -8.016 1.00 87.31 83 LEU A O 1
ATOM 663 N N . THR A 1 84 ? 2.865 -12.359 -8.406 1.00 87.25 84 THR A N 1
ATOM 664 C CA . THR A 1 84 ? 3.099 -13.803 -8.244 1.00 87.25 84 THR A CA 1
ATOM 665 C C . THR A 1 84 ? 2.944 -14.202 -6.775 1.00 87.25 84 THR A C 1
ATOM 667 O O . THR A 1 84 ? 3.170 -13.385 -5.880 1.00 87.25 84 THR A O 1
ATOM 670 N N . TRP A 1 85 ? 2.612 -15.470 -6.509 1.00 82.00 85 TRP A N 1
ATOM 671 C CA . TRP A 1 85 ? 2.408 -15.971 -5.142 1.00 82.00 85 TRP A CA 1
ATOM 672 C C . TRP A 1 85 ? 3.598 -15.675 -4.214 1.00 82.00 85 TRP A C 1
ATOM 674 O O . TRP A 1 85 ? 3.412 -15.176 -3.107 1.00 82.00 85 TRP A O 1
ATOM 684 N N . VAL A 1 86 ? 4.826 -15.889 -4.702 1.00 80.75 86 VAL A N 1
ATOM 685 C CA . VAL A 1 86 ? 6.064 -15.617 -3.951 1.00 80.75 86 VAL A CA 1
ATOM 686 C C . VAL A 1 86 ? 6.221 -14.122 -3.653 1.00 80.75 86 VAL A C 1
ATOM 688 O O . VAL A 1 86 ? 6.519 -13.739 -2.524 1.00 80.75 86 VAL A O 1
ATOM 691 N N . GLN A 1 87 ? 5.997 -13.256 -4.647 1.00 84.00 87 GLN A N 1
ATOM 692 C CA . GLN A 1 87 ? 6.090 -11.803 -4.465 1.00 84.00 87 GLN A CA 1
ATOM 693 C C . GLN A 1 87 ? 5.058 -11.284 -3.472 1.00 84.00 87 GLN A C 1
ATOM 695 O O . GLN A 1 87 ? 5.373 -10.402 -2.676 1.00 84.00 87 GLN A O 1
ATOM 700 N N . ASN A 1 88 ? 3.843 -11.828 -3.515 1.00 83.44 88 ASN A N 1
ATOM 701 C CA . ASN A 1 88 ? 2.830 -11.483 -2.539 1.00 83.44 88 ASN A CA 1
ATOM 702 C C . ASN A 1 88 ? 3.330 -11.902 -1.150 1.00 83.44 88 ASN A C 1
ATOM 704 O O . ASN A 1 88 ? 3.669 -11.050 -0.334 1.00 83.44 88 ASN A O 1
ATOM 708 N N . ARG A 1 89 ? 3.554 -13.205 -0.945 1.00 80.75 89 ARG A N 1
ATOM 709 C CA . ARG A 1 89 ? 3.847 -13.790 0.368 1.00 80.75 89 ARG A CA 1
ATOM 710 C C . ARG A 1 89 ? 5.055 -13.188 1.091 1.00 80.75 89 ARG A C 1
ATOM 712 O O . ARG A 1 89 ? 5.035 -13.148 2.316 1.00 80.75 89 ARG A O 1
ATOM 719 N N . TYR A 1 90 ? 6.092 -12.759 0.372 1.00 78.12 90 TYR A N 1
ATOM 720 C CA . TYR A 1 90 ? 7.356 -12.339 0.989 1.00 78.12 90 TYR A CA 1
ATOM 721 C C . TYR A 1 90 ? 7.712 -10.864 0.805 1.00 78.12 90 TYR A C 1
ATOM 723 O O . TYR A 1 90 ? 8.573 -10.366 1.528 1.00 78.12 90 TYR A O 1
ATOM 731 N N . ALA A 1 91 ? 7.105 -10.158 -0.153 1.00 79.31 91 ALA A N 1
ATOM 732 C CA . ALA A 1 91 ? 7.532 -8.799 -0.487 1.00 79.31 91 ALA A CA 1
ATOM 733 C C . ALA A 1 91 ? 6.424 -7.760 -0.326 1.00 79.31 91 ALA A C 1
ATOM 735 O O . ALA A 1 91 ? 6.658 -6.720 0.290 1.00 79.31 91 ALA A O 1
ATOM 736 N N . TYR A 1 92 ? 5.243 -8.012 -0.882 1.00 85.75 92 TYR A N 1
ATOM 737 C CA . TYR A 1 92 ? 4.258 -6.951 -1.101 1.00 85.75 92 TYR A CA 1
ATOM 738 C C . TYR A 1 92 ? 2.933 -7.150 -0.378 1.00 85.75 92 TYR A C 1
ATOM 740 O O . TYR A 1 92 ? 2.136 -6.215 -0.368 1.00 85.75 92 TYR A O 1
ATOM 748 N N . ASP A 1 93 ? 2.705 -8.305 0.240 1.00 87.81 93 ASP A N 1
ATOM 749 C CA . ASP A 1 93 ? 1.508 -8.536 1.041 1.00 87.81 93 ASP A CA 1
ATOM 750 C C . ASP A 1 93 ? 1.524 -7.708 2.337 1.00 87.81 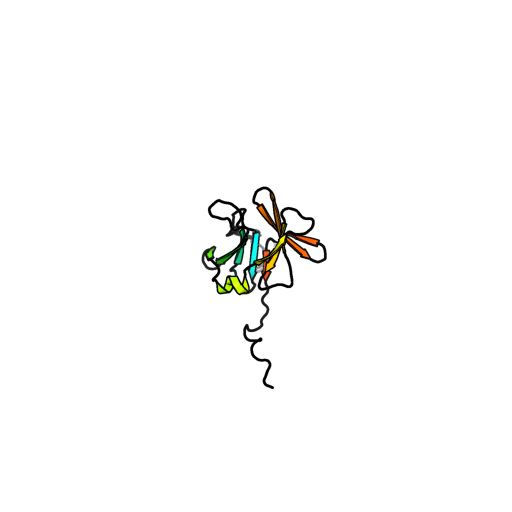93 ASP A C 1
ATOM 752 O O . ASP A 1 93 ? 2.572 -7.232 2.806 1.00 87.81 93 ASP A O 1
ATOM 756 N N . VAL A 1 94 ? 0.335 -7.518 2.902 1.00 90.88 94 VAL A N 1
ATOM 757 C CA . VAL A 1 94 ? 0.117 -6.778 4.143 1.00 90.88 94 VAL A CA 1
ATOM 758 C C . VAL A 1 94 ? -0.415 -7.707 5.222 1.00 90.88 94 VAL A C 1
ATOM 760 O O . VAL A 1 94 ? -1.325 -8.499 5.012 1.00 90.88 94 VAL A O 1
ATOM 763 N N . GLU A 1 95 ? 0.154 -7.584 6.410 1.00 90.56 95 GLU A N 1
ATOM 764 C CA . GLU A 1 95 ? -0.294 -8.286 7.602 1.00 90.56 95 GLU A CA 1
ATOM 765 C C . GLU A 1 95 ? -1.178 -7.346 8.422 1.00 90.56 95 GLU A C 1
ATOM 767 O O . GLU A 1 95 ? -0.750 -6.243 8.781 1.00 90.56 95 GLU A O 1
ATOM 772 N N . LEU A 1 96 ? -2.405 -7.776 8.723 1.00 90.88 96 LEU A N 1
ATOM 773 C CA . LEU A 1 96 ? -3.306 -7.046 9.612 1.00 90.88 96 LEU A CA 1
ATOM 774 C C . LEU A 1 96 ? -2.911 -7.299 11.067 1.00 90.88 96 LEU A C 1
ATOM 776 O O . LEU A 1 96 ? -2.768 -8.442 11.489 1.00 90.88 96 LEU A O 1
ATOM 780 N N . LEU A 1 97 ? -2.769 -6.224 11.837 1.00 89.56 97 LEU A N 1
ATOM 781 C CA . LEU A 1 97 ? -2.450 -6.275 13.266 1.00 89.56 97 LEU A CA 1
ATOM 782 C C . LEU A 1 97 ? -3.705 -6.215 14.149 1.00 89.56 97 LEU A C 1
ATOM 784 O O . LEU A 1 97 ? -3.628 -6.496 15.340 1.00 89.56 97 LEU A O 1
ATOM 788 N N . GLY A 1 98 ? -4.856 -5.872 13.563 1.00 86.44 98 GLY A N 1
ATOM 789 C CA . GLY A 1 98 ? -6.144 -5.772 14.246 1.00 86.44 98 GLY A CA 1
ATOM 790 C C . GLY A 1 98 ? -6.713 -4.356 14.226 1.00 86.44 98 GLY A C 1
ATOM 791 O O . GLY A 1 98 ? -6.221 -3.473 13.521 1.00 86.44 98 GLY A O 1
ATOM 792 N N . ASN A 1 99 ? -7.785 -4.146 14.987 1.00 85.88 99 ASN A N 1
ATOM 793 C CA . ASN A 1 99 ? -8.424 -2.837 15.099 1.00 85.88 99 ASN A CA 1
ATOM 794 C C . ASN A 1 99 ? -7.524 -1.862 15.859 1.00 85.88 99 ASN A C 1
ATOM 796 O O . ASN A 1 99 ? -6.845 -2.241 16.812 1.00 85.88 99 ASN A O 1
ATOM 800 N N . THR A 1 100 ? -7.544 -0.593 15.462 1.00 82.69 100 THR A N 1
ATOM 801 C CA . THR A 1 100 ? -6.791 0.436 16.181 1.00 82.69 100 THR A CA 1
ATOM 802 C C . THR A 1 100 ? -7.550 0.844 17.437 1.00 82.69 100 THR A C 1
ATOM 804 O O . THR A 1 100 ? -8.727 1.208 17.380 1.00 82.69 100 THR A O 1
ATOM 807 N N . GLU A 1 101 ? -6.873 0.823 18.583 1.00 78.25 101 GLU A N 1
ATOM 808 C CA . GLU A 1 101 ? -7.467 1.280 19.837 1.00 78.25 101 GLU A CA 1
ATOM 809 C C . GLU A 1 101 ? -7.937 2.736 19.731 1.00 78.25 101 GLU A C 1
ATOM 811 O O . GLU A 1 101 ? -7.243 3.604 19.193 1.00 78.25 101 GLU A O 1
ATOM 816 N N . ASN A 1 102 ? -9.122 3.008 20.279 1.00 79.56 102 ASN A N 1
ATOM 817 C CA . ASN A 1 102 ? -9.729 4.340 20.336 1.00 79.56 102 ASN A CA 1
ATOM 818 C C . ASN A 1 102 ? -10.016 4.988 18.967 1.00 79.56 102 ASN A C 1
ATOM 820 O O . ASN A 1 102 ? -10.252 6.196 18.898 1.00 79.56 102 ASN A O 1
ATOM 824 N N . LYS A 1 103 ? -10.029 4.208 17.877 1.00 80.25 103 LYS A N 1
ATOM 825 C CA . LYS A 1 103 ? -10.424 4.674 16.544 1.00 80.25 103 LYS A CA 1
ATOM 826 C C . LYS A 1 103 ? -11.395 3.676 15.896 1.00 80.25 103 LYS A C 1
ATOM 828 O O . LYS A 1 103 ? -10.971 2.634 15.400 1.00 80.25 103 LYS A O 1
ATOM 833 N N . PRO A 1 104 ? -12.710 3.960 15.904 1.00 77.94 104 PRO A N 1
ATOM 834 C CA . PRO A 1 104 ? -13.674 3.090 15.243 1.00 77.94 104 PRO A CA 1
ATOM 835 C C . PRO A 1 104 ? -13.418 3.073 13.731 1.00 77.94 104 PRO A C 1
ATOM 837 O O . PRO A 1 104 ? -13.035 4.086 13.144 1.00 77.94 104 PRO A O 1
ATOM 840 N N . ASN A 1 105 ? -13.652 1.921 13.099 1.00 82.69 105 ASN A N 1
ATOM 841 C CA . ASN A 1 105 ? -13.472 1.708 11.657 1.00 82.69 105 ASN A CA 1
ATOM 842 C C . ASN A 1 105 ? -12.046 1.978 11.156 1.00 82.69 105 ASN A C 1
ATOM 844 O O . ASN A 1 105 ? -11.852 2.423 10.015 1.00 82.69 105 ASN A O 1
ATOM 848 N N . SER A 1 106 ? -11.045 1.704 11.997 1.00 86.56 106 SER A N 1
ATOM 849 C CA . SER A 1 106 ? -9.666 1.647 11.543 1.00 86.56 106 SER A CA 1
ATOM 850 C C . SER A 1 106 ? -8.938 0.374 11.942 1.00 86.56 106 SER A C 1
ATOM 852 O O . SER A 1 106 ? -9.097 -0.170 13.035 1.00 86.56 106 SER A O 1
ATOM 854 N N . ILE A 1 107 ? -8.132 -0.111 11.002 1.00 89.19 107 ILE A N 1
ATOM 855 C CA . ILE A 1 107 ? -7.415 -1.380 11.084 1.00 89.19 107 ILE A CA 1
ATOM 856 C C . ILE A 1 107 ? -5.939 -1.079 10.879 1.00 89.19 107 ILE A C 1
ATOM 858 O O . ILE A 1 107 ? -5.550 -0.469 9.879 1.00 89.19 107 ILE A O 1
ATOM 862 N N . GLN A 1 108 ? -5.117 -1.502 11.830 1.00 92.12 108 GLN A N 1
ATOM 863 C CA . GLN A 1 108 ? -3.677 -1.365 11.740 1.00 92.12 108 GLN A CA 1
ATOM 864 C C . GLN A 1 108 ? -3.097 -2.508 10.906 1.00 92.12 108 GLN A C 1
ATOM 866 O O . GLN A 1 108 ? -3.533 -3.656 11.002 1.00 92.12 108 GLN A O 1
ATOM 871 N N . PHE A 1 109 ? -2.094 -2.203 10.093 1.00 92.88 109 PHE A N 1
ATOM 872 C CA . PHE A 1 109 ? -1.389 -3.181 9.277 1.00 92.88 109 PHE A CA 1
ATOM 873 C C . PHE A 1 109 ? 0.099 -2.850 9.160 1.00 92.88 109 PHE A C 1
ATOM 875 O O . PHE A 1 109 ? 0.549 -1.750 9.494 1.00 92.88 109 PHE A O 1
ATOM 882 N N . ARG A 1 110 ? 0.876 -3.805 8.657 1.00 93.31 110 ARG A N 1
ATOM 883 C CA . ARG A 1 110 ? 2.275 -3.618 8.252 1.00 93.31 110 ARG A CA 1
ATOM 884 C C . ARG A 1 110 ? 2.562 -4.406 6.981 1.00 93.31 110 ARG A C 1
ATOM 886 O O . ARG A 1 110 ? 1.840 -5.344 6.660 1.00 93.31 110 ARG A O 1
ATOM 893 N N . PHE A 1 111 ? 3.618 -4.052 6.260 1.00 91.25 111 PHE A N 1
ATOM 894 C CA . PHE A 1 111 ? 4.075 -4.889 5.151 1.00 91.25 111 PHE A CA 1
ATOM 895 C C . PHE A 1 111 ? 4.773 -6.129 5.701 1.00 91.25 111 PHE A C 1
ATOM 897 O O . PHE A 1 111 ? 5.573 -6.017 6.633 1.00 91.25 111 PHE A O 1
ATOM 904 N N . VAL A 1 112 ? 4.551 -7.288 5.077 1.00 88.31 112 VAL A N 1
ATOM 905 C CA . VAL A 1 112 ? 5.250 -8.530 5.458 1.00 88.31 112 VAL A CA 1
ATOM 906 C C . VAL A 1 112 ? 6.773 -8.369 5.338 1.00 88.31 112 VAL A C 1
ATOM 908 O O . VAL A 1 112 ? 7.531 -8.889 6.152 1.00 88.31 112 VAL A O 1
ATOM 911 N N . SER A 1 113 ? 7.228 -7.575 4.367 1.00 84.31 113 SER A N 1
ATOM 912 C CA . SER A 1 113 ? 8.643 -7.263 4.142 1.00 84.31 113 SER A CA 1
ATOM 913 C C . SER A 1 113 ? 9.206 -6.146 5.027 1.00 84.31 113 SER A C 1
ATOM 915 O O . SER A 1 113 ? 10.421 -5.947 5.057 1.00 84.31 113 SER A O 1
ATOM 917 N N . TYR A 1 114 ? 8.361 -5.398 5.745 1.00 86.38 114 TYR A N 1
ATOM 918 C CA . TYR A 1 114 ? 8.786 -4.243 6.534 1.00 86.38 114 TYR A CA 1
ATOM 919 C C . TYR A 1 114 ? 8.007 -4.138 7.844 1.00 86.38 114 TYR A C 1
ATOM 921 O O . TYR A 1 114 ? 7.097 -3.328 8.010 1.00 86.38 114 TYR A O 1
ATOM 929 N N . THR A 1 115 ? 8.417 -4.953 8.814 1.00 86.44 115 THR A N 1
ATOM 930 C CA . THR A 1 115 ? 7.722 -5.094 10.101 1.00 86.44 115 THR A CA 1
ATOM 931 C C . THR A 1 115 ? 7.989 -3.964 11.097 1.00 86.44 115 THR A C 1
ATOM 933 O O . THR A 1 115 ? 7.310 -3.874 12.118 1.00 86.44 115 THR A O 1
ATOM 936 N N . LYS A 1 116 ? 8.966 -3.091 10.811 1.00 87.56 116 LYS A N 1
ATOM 937 C CA . LYS A 1 116 ? 9.403 -1.995 11.698 1.00 87.56 116 LYS A CA 1
ATOM 938 C C . LYS A 1 116 ? 8.465 -0.788 11.704 1.00 87.56 116 LYS A C 1
ATOM 940 O O . LYS A 1 116 ? 8.607 0.078 12.562 1.00 87.56 116 LYS A O 1
ATOM 945 N N . HIS A 1 117 ? 7.553 -0.696 10.741 1.00 88.19 117 HIS A N 1
ATOM 946 C CA . HIS A 1 117 ? 6.658 0.444 10.605 1.00 88.19 117 HIS A CA 1
ATOM 947 C C . HIS A 1 117 ? 5.237 -0.036 10.352 1.00 88.19 117 HIS A C 1
ATOM 949 O O . HIS A 1 117 ? 5.017 -1.001 9.621 1.00 88.19 117 HIS A O 1
ATOM 955 N N . SER A 1 118 ? 4.283 0.641 10.980 1.00 92.38 118 SER A N 1
ATOM 956 C CA . SER A 1 118 ? 2.869 0.305 10.881 1.00 92.38 118 SER A CA 1
ATOM 957 C C . SER A 1 118 ? 2.106 1.425 10.201 1.00 92.38 118 SER A C 1
ATOM 959 O O . SER A 1 118 ? 2.511 2.586 10.219 1.00 92.38 118 SER A O 1
ATOM 961 N N . PHE A 1 119 ? 0.996 1.038 9.603 1.00 93.88 119 PHE A N 1
ATOM 962 C CA . PHE A 1 119 ? 0.085 1.883 8.866 1.00 93.88 119 PHE A CA 1
ATOM 963 C C . PHE A 1 119 ? -1.334 1.603 9.360 1.00 93.88 119 PHE A C 1
ATOM 965 O O . PHE A 1 119 ? -1.593 0.592 10.011 1.00 93.88 119 PHE A O 1
ATOM 972 N N . GLU A 1 120 ? -2.257 2.501 9.058 1.00 92.81 120 GLU A N 1
ATOM 973 C CA . GLU A 1 120 ? -3.642 2.429 9.505 1.00 92.81 120 GLU A CA 1
ATOM 974 C C . GLU A 1 120 ? -4.570 2.643 8.307 1.00 92.81 120 GLU A C 1
ATOM 976 O O . GLU A 1 120 ? -4.534 3.703 7.681 1.00 92.81 120 GLU A O 1
ATOM 981 N N . PHE A 1 121 ? -5.410 1.656 7.989 1.00 89.69 121 PHE A N 1
ATOM 982 C CA . PHE A 1 121 ? -6.573 1.870 7.128 1.00 89.69 121 PHE A CA 1
ATOM 983 C C . PHE A 1 121 ? -7.638 2.590 7.938 1.00 89.69 121 PHE A C 1
ATOM 985 O 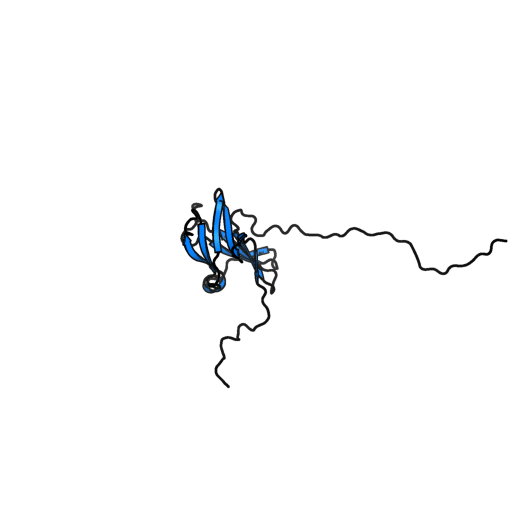O . PHE A 1 121 ? -8.009 2.109 9.004 1.00 89.69 121 PHE A O 1
ATOM 992 N N . ARG A 1 122 ? -8.172 3.698 7.431 1.00 88.94 122 ARG A N 1
ATOM 993 C CA . ARG A 1 122 ? -9.276 4.422 8.062 1.00 88.94 122 ARG A CA 1
ATOM 994 C C . ARG A 1 122 ? -10.364 4.724 7.053 1.00 88.94 122 ARG A C 1
ATOM 996 O O . ARG A 1 122 ? -10.094 5.264 5.979 1.00 88.94 122 ARG A O 1
ATOM 1003 N N . GLN A 1 123 ? -11.597 4.416 7.425 1.00 84.81 123 GLN A N 1
ATOM 1004 C CA . GLN A 1 123 ? -12.758 4.728 6.608 1.00 84.81 123 GLN A CA 1
ATOM 1005 C C . GLN A 1 123 ? -13.019 6.250 6.562 1.00 84.81 123 GLN A C 1
ATOM 1007 O O . GLN A 1 123 ? -13.007 6.935 7.583 1.00 84.81 123 GLN A O 1
ATOM 1012 N N . SER A 1 124 ? -13.248 6.791 5.364 1.00 77.19 124 SER A N 1
ATOM 1013 C CA . SER A 1 124 ? -13.480 8.210 5.060 1.00 77.19 124 SER A CA 1
ATOM 1014 C C . SER A 1 124 ? -14.763 8.369 4.220 1.00 77.19 124 SER A C 1
ATOM 1016 O O . SER A 1 124 ? -14.750 8.792 3.058 1.00 77.19 124 SER A O 1
ATOM 1018 N N . GLY A 1 125 ? -15.897 7.989 4.818 1.00 74.69 125 GLY A N 1
ATOM 1019 C CA . GLY A 1 125 ? -17.223 7.947 4.181 1.00 74.69 125 GLY A CA 1
ATOM 1020 C C . GLY A 1 125 ? -17.638 6.540 3.738 1.00 74.69 125 GLY A C 1
ATOM 1021 O O . GLY A 1 125 ? -16.995 5.552 4.092 1.00 74.69 125 GLY A O 1
ATOM 1022 N N . GLU A 1 126 ? -18.722 6.434 2.969 1.00 68.69 126 GLU A N 1
ATOM 1023 C CA . GLU A 1 126 ? -19.198 5.141 2.459 1.00 68.69 126 GLU A CA 1
ATOM 1024 C C . GLU A 1 126 ? -18.147 4.501 1.545 1.00 68.69 126 GLU A C 1
ATOM 1026 O O . GLU A 1 126 ? -17.739 5.096 0.549 1.00 68.69 126 GLU A O 1
ATOM 1031 N N . ASN A 1 127 ? -17.670 3.312 1.926 1.00 65.31 127 ASN A N 1
ATOM 1032 C CA . ASN A 1 127 ? -16.720 2.466 1.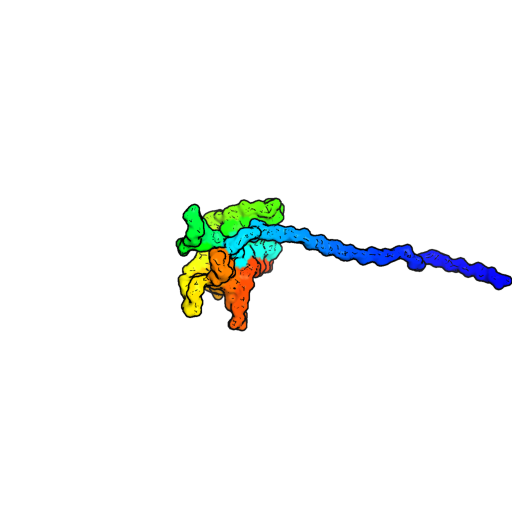188 1.00 65.31 127 ASN A CA 1
ATOM 1033 C C . ASN A 1 127 ? -15.407 3.112 0.720 1.00 65.31 127 ASN A C 1
ATOM 1035 O O . ASN A 1 127 ? -14.660 2.505 -0.042 1.00 65.31 127 ASN A O 1
ATOM 1039 N N . ARG A 1 128 ? -15.064 4.306 1.207 1.00 80.50 128 ARG A N 1
ATOM 1040 C CA . ARG A 1 128 ? -13.767 4.927 0.933 1.00 80.50 128 ARG A CA 1
ATOM 1041 C C . ARG A 1 128 ? -12.847 4.707 2.108 1.00 80.50 128 ARG A C 1
ATOM 1043 O O . ARG A 1 128 ? -13.190 5.053 3.236 1.00 80.50 128 ARG A O 1
ATOM 1050 N N . TYR A 1 129 ? -11.659 4.200 1.835 1.00 86.56 129 TYR A N 1
ATOM 1051 C CA . TYR A 1 129 ? -10.626 4.012 2.839 1.00 86.56 129 TYR A CA 1
ATOM 1052 C C . TYR A 1 129 ? -9.398 4.822 2.455 1.00 86.56 129 TYR A C 1
ATOM 1054 O O . TYR A 1 129 ? -9.061 4.966 1.284 1.00 86.56 129 TYR A O 1
ATOM 1062 N N . LYS A 1 130 ? -8.737 5.366 3.468 1.00 90.81 130 LYS A N 1
ATOM 1063 C CA . LYS A 1 130 ? -7.472 6.083 3.347 1.00 90.81 130 LYS A CA 1
ATOM 1064 C C . LYS A 1 130 ? -6.437 5.415 4.229 1.00 90.81 130 LYS A C 1
ATOM 1066 O O . LYS A 1 130 ? -6.783 4.823 5.250 1.00 90.81 130 LYS A O 1
ATOM 1071 N N . VAL A 1 131 ? -5.174 5.519 3.838 1.00 92.81 131 VAL A N 1
ATOM 1072 C CA . VAL A 1 131 ? -4.061 4.986 4.622 1.00 92.81 131 VAL A CA 1
ATOM 1073 C C . VAL A 1 131 ? -3.376 6.120 5.350 1.00 92.81 131 VAL A C 1
ATOM 1075 O O . VAL A 1 131 ? -3.077 7.152 4.758 1.00 92.81 131 VAL A O 1
ATOM 1078 N N . PHE A 1 132 ? -3.101 5.912 6.628 1.00 93.62 132 PHE A N 1
ATOM 1079 C CA . PHE A 1 132 ? -2.362 6.844 7.459 1.00 93.62 132 PHE A CA 1
ATOM 1080 C C . PHE A 1 132 ? -1.132 6.168 8.049 1.00 93.62 132 PHE A C 1
ATOM 1082 O O . PHE A 1 132 ? -1.120 4.967 8.308 1.00 93.62 132 PHE A O 1
ATOM 1089 N N . THR A 1 133 ? -0.094 6.957 8.285 1.00 94.06 133 THR A N 1
ATOM 1090 C CA . THR A 1 133 ? 1.043 6.564 9.115 1.00 94.06 133 THR A CA 1
ATOM 1091 C C . THR A 1 133 ? 1.390 7.678 10.096 1.00 94.06 133 THR A C 1
ATOM 1093 O O . THR A 1 133 ? 0.921 8.810 9.962 1.00 94.06 133 THR A O 1
ATOM 1096 N N . LYS A 1 134 ? 2.218 7.367 11.093 1.00 91.44 134 LYS A N 1
ATOM 1097 C CA . LYS A 1 134 ? 2.769 8.343 12.031 1.00 91.44 134 LYS A CA 1
ATOM 1098 C C . LYS A 1 134 ? 4.254 8.550 11.763 1.00 91.44 134 LYS A C 1
ATOM 1100 O O . LYS A 1 134 ? 5.036 7.604 11.771 1.00 91.44 134 LYS A O 1
ATOM 1105 N N . SER A 1 135 ? 4.650 9.807 11.606 1.00 87.50 135 SER A N 1
ATOM 1106 C CA . SER A 1 135 ? 6.051 10.225 11.559 1.00 87.50 135 SER A CA 1
ATOM 1107 C C . SER A 1 135 ? 6.237 11.467 12.421 1.00 87.50 135 SER A C 1
ATOM 1109 O O . SER A 1 135 ? 5.442 12.401 12.338 1.00 87.50 135 SER A O 1
ATOM 1111 N N . ASN A 1 136 ? 7.255 11.473 13.286 1.00 88.69 136 ASN A N 1
ATOM 1112 C CA . ASN A 1 136 ? 7.532 12.571 14.223 1.00 88.69 136 ASN A CA 1
ATOM 1113 C C . ASN A 1 136 ? 6.289 13.030 15.009 1.00 88.69 136 ASN A C 1
ATOM 1115 O O . ASN A 1 136 ? 6.014 14.223 15.129 1.00 88.69 136 ASN A O 1
ATOM 1119 N N . ASN A 1 137 ? 5.510 12.063 15.505 1.00 85.81 137 ASN A N 1
ATOM 1120 C CA . ASN A 1 137 ? 4.262 12.279 16.243 1.00 85.81 137 ASN A CA 1
ATOM 1121 C C . ASN A 1 137 ? 3.152 13.018 15.463 1.00 85.81 137 ASN A C 1
ATOM 1123 O O . ASN A 1 137 ? 2.160 13.445 16.051 1.00 85.81 137 ASN A O 1
ATOM 1127 N N . LYS A 1 138 ? 3.296 13.152 14.140 1.00 91.06 138 LYS A N 1
ATOM 1128 C CA . LYS A 1 138 ? 2.279 13.687 13.235 1.00 91.06 138 LYS A CA 1
ATOM 1129 C C . LYS A 1 138 ? 1.711 12.570 12.380 1.00 91.06 138 LYS A C 1
ATOM 1131 O O . LYS A 1 138 ? 2.434 11.686 11.923 1.00 91.06 138 LYS A O 1
ATOM 1136 N N . GLU A 1 139 ? 0.406 12.623 12.174 1.00 92.00 139 GLU A N 1
ATOM 1137 C CA . GLU A 1 139 ? -0.287 11.712 11.277 1.00 92.00 139 GLU A CA 1
ATOM 1138 C C . GLU A 1 139 ? -0.192 12.225 9.836 1.00 92.00 139 GLU A C 1
ATOM 1140 O O . GLU A 1 139 ? -0.352 13.419 9.584 1.00 92.00 139 GLU A O 1
ATOM 1145 N N . ILE A 1 140 ? 0.107 11.325 8.903 1.00 93.56 140 ILE A N 1
ATOM 1146 C CA . ILE A 1 140 ? 0.317 11.629 7.487 1.00 93.56 140 ILE A CA 1
ATOM 1147 C C . ILE A 1 140 ? -0.535 10.668 6.660 1.00 93.56 140 ILE A C 1
ATOM 1149 O O . ILE A 1 140 ? -0.438 9.454 6.838 1.00 93.56 140 ILE A O 1
ATOM 1153 N N . GLU A 1 141 ? -1.347 11.206 5.747 1.00 93.56 141 GLU A N 1
ATOM 1154 C CA . GLU A 1 141 ? -2.048 10.407 4.736 1.00 93.56 141 GLU A CA 1
ATOM 1155 C C . GLU A 1 141 ? -1.035 9.867 3.716 1.00 93.56 141 GLU A C 1
ATOM 1157 O O . GLU A 1 141 ? -0.281 10.618 3.093 1.00 93.56 141 GLU A O 1
ATOM 1162 N N . VAL A 1 142 ? -1.015 8.550 3.544 1.00 93.69 142 VAL A N 1
ATOM 1163 C CA . VAL A 1 142 ? -0.133 7.854 2.614 1.00 93.69 142 VAL A CA 1
ATOM 1164 C C . VAL A 1 142 ? -0.875 7.659 1.303 1.00 93.69 142 VAL A C 1
ATOM 1166 O O . VAL A 1 142 ? -1.723 6.786 1.183 1.00 93.69 142 VAL A O 1
ATOM 1169 N N . THR A 1 143 ? -0.516 8.454 0.300 1.00 92.50 143 THR A N 1
ATOM 1170 C CA . THR A 1 143 ? -0.997 8.286 -1.083 1.00 92.50 143 THR A CA 1
ATOM 1171 C C . THR A 1 143 ? 0.061 7.634 -1.975 1.00 92.50 143 THR A C 1
ATOM 1173 O O . THR A 1 143 ? -0.254 6.932 -2.940 1.00 92.50 143 THR A O 1
ATOM 1176 N N . ARG A 1 144 ? 1.345 7.828 -1.644 1.00 93.12 144 ARG A N 1
ATOM 1177 C CA . ARG A 1 144 ? 2.490 7.272 -2.367 1.00 93.12 144 ARG A CA 1
ATOM 1178 C C . ARG A 1 144 ? 3.657 6.989 -1.427 1.00 93.12 144 ARG A C 1
ATOM 1180 O O . ARG A 1 144 ? 4.054 7.854 -0.654 1.00 93.12 144 ARG A O 1
ATOM 1187 N N . ILE A 1 145 ? 4.262 5.817 -1.585 1.00 92.38 145 ILE A N 1
ATOM 1188 C CA . ILE A 1 145 ? 5.556 5.461 -1.002 1.00 92.38 145 ILE A CA 1
ATOM 1189 C C . ILE A 1 145 ? 6.581 5.404 -2.141 1.00 92.38 145 ILE A C 1
ATOM 1191 O O . ILE A 1 145 ? 6.359 4.762 -3.173 1.00 92.38 145 ILE A O 1
ATOM 1195 N N . PHE A 1 146 ? 7.702 6.101 -1.984 1.00 92.38 146 PHE A N 1
ATOM 1196 C CA . PHE A 1 146 ? 8.824 6.027 -2.916 1.00 92.38 146 PHE A CA 1
ATOM 1197 C C . PHE A 1 146 ? 9.979 5.284 -2.253 1.00 92.38 146 PHE A C 1
ATOM 1199 O O . PHE A 1 146 ? 10.440 5.678 -1.186 1.00 92.38 146 PHE A O 1
ATOM 1206 N N . VAL A 1 147 ? 10.426 4.203 -2.886 1.00 89.62 147 VAL A N 1
ATOM 1207 C CA . VAL A 1 147 ? 11.559 3.406 -2.423 1.00 89.62 147 VAL A CA 1
ATOM 1208 C C . VAL A 1 147 ? 12.762 3.739 -3.291 1.00 89.62 147 VAL A C 1
ATOM 1210 O O . VAL A 1 147 ? 12.840 3.343 -4.458 1.00 89.62 147 VAL A O 1
ATOM 1213 N N . GLN A 1 148 ? 13.705 4.460 -2.700 1.00 88.69 148 GLN A N 1
ATOM 1214 C CA . GLN A 1 148 ? 15.028 4.632 -3.273 1.00 88.69 148 GLN A CA 1
ATOM 1215 C C . GLN A 1 148 ? 15.834 3.358 -3.011 1.00 88.69 148 GLN A C 1
ATOM 1217 O O . GLN A 1 148 ? 15.968 2.919 -1.871 1.00 88.69 148 GLN A O 1
ATOM 1222 N N . ILE A 1 149 ? 16.330 2.745 -4.080 1.00 82.75 149 ILE A N 1
ATOM 1223 C CA . ILE A 1 149 ? 17.273 1.633 -4.004 1.00 82.75 149 ILE A CA 1
ATOM 1224 C C . ILE A 1 149 ? 18.648 2.206 -4.325 1.00 82.75 149 ILE A C 1
ATOM 1226 O O . ILE A 1 149 ? 18.917 2.529 -5.482 1.00 82.75 149 ILE A O 1
ATOM 1230 N N . ASP A 1 150 ? 19.490 2.317 -3.304 1.00 79.88 150 ASP A N 1
ATOM 1231 C CA . ASP A 1 150 ? 20.907 2.634 -3.456 1.00 79.88 150 ASP A CA 1
ATOM 1232 C C . ASP A 1 150 ? 21.705 1.321 -3.453 1.00 79.88 150 ASP A C 1
ATOM 1234 O O . ASP A 1 150 ? 21.367 0.372 -2.744 1.00 79.88 150 ASP A O 1
ATOM 1238 N N . GLY A 1 151 ? 22.700 1.225 -4.336 1.00 62.12 151 GLY A N 1
ATOM 1239 C CA . GLY A 1 151 ? 23.342 -0.028 -4.732 1.00 62.12 151 GLY A CA 1
ATOM 1240 C C . GLY A 1 151 ? 23.835 -0.916 -3.582 1.00 62.12 151 GLY A C 1
ATOM 1241 O O . GLY A 1 151 ? 24.666 -0.517 -2.773 1.00 62.12 151 GLY A O 1
ATOM 1242 N N . GLY A 1 152 ? 23.375 -2.168 -3.609 1.00 51.66 152 GLY A N 1
ATOM 1243 C CA . GLY A 1 152 ? 23.889 -3.318 -2.875 1.00 51.66 152 GLY A CA 1
ATOM 1244 C C . GLY A 1 152 ? 23.332 -4.577 -3.536 1.00 51.66 152 GLY A C 1
ATOM 1245 O O . GLY A 1 152 ? 22.120 -4.717 -3.699 1.00 51.66 152 GLY A O 1
ATOM 1246 N N . SER A 1 153 ? 24.208 -5.459 -4.012 1.00 49.00 153 SER A N 1
ATOM 1247 C CA . SER A 1 153 ? 23.821 -6.710 -4.660 1.00 49.00 153 SER A CA 1
ATOM 1248 C C . SER A 1 153 ? 22.884 -7.507 -3.750 1.00 49.00 153 SER A C 1
ATOM 1250 O O . SER A 1 153 ? 23.203 -7.740 -2.586 1.00 49.00 153 SER A O 1
ATOM 1252 N N . PHE A 1 154 ? 21.781 -8.015 -4.306 1.00 53.94 154 PHE A N 1
ATOM 1253 C CA . PHE A 1 154 ? 20.847 -8.967 -3.675 1.00 53.94 154 PHE A CA 1
ATOM 1254 C C . PHE A 1 154 ? 21.543 -10.211 -3.055 1.00 53.94 154 PHE A C 1
ATOM 1256 O O . PHE A 1 154 ? 20.932 -10.968 -2.312 1.00 53.94 154 PHE A O 1
ATOM 1263 N N . TRP A 1 155 ? 22.839 -10.397 -3.332 1.00 46.00 155 TRP A N 1
ATOM 1264 C CA . TRP A 1 155 ? 23.709 -11.498 -2.917 1.00 46.00 155 TRP A CA 1
ATOM 1265 C C . TRP A 1 155 ? 24.574 -11.244 -1.666 1.00 46.00 155 TRP A C 1
ATOM 1267 O O . TRP A 1 155 ? 25.280 -12.151 -1.236 1.00 46.00 155 TRP A O 1
ATOM 1277 N N . GLY A 1 156 ? 24.527 -10.061 -1.043 1.00 44.31 156 GLY A N 1
ATOM 1278 C CA . GLY A 1 156 ? 25.383 -9.732 0.114 1.00 44.31 156 GLY A CA 1
ATOM 1279 C C . GLY A 1 156 ? 25.048 -10.438 1.439 1.00 44.31 156 GLY A C 1
ATOM 1280 O O . GLY A 1 156 ? 25.758 -10.240 2.417 1.00 44.31 156 GLY A O 1
ATOM 1281 N N . LEU A 1 157 ? 23.983 -11.247 1.499 1.00 46.47 157 LEU A N 1
ATOM 1282 C CA . LEU A 1 157 ? 23.544 -11.923 2.730 1.00 46.47 157 LEU A CA 1
ATOM 1283 C C . LEU A 1 157 ? 23.901 -13.419 2.806 1.00 46.47 157 LEU A C 1
ATOM 1285 O O . LEU A 1 157 ? 23.612 -14.030 3.830 1.00 46.47 157 LEU A O 1
ATOM 1289 N N . LEU A 1 158 ? 24.532 -14.017 1.781 1.00 44.72 158 LEU A N 1
ATOM 1290 C CA . LEU A 1 158 ? 24.848 -15.459 1.793 1.00 44.72 158 LEU A CA 1
ATOM 1291 C C . LEU A 1 158 ? 26.320 -15.825 2.070 1.00 44.72 158 LEU A C 1
ATOM 1293 O O . LEU A 1 158 ? 26.621 -17.008 2.161 1.00 44.72 158 LEU A O 1
ATOM 1297 N N . PHE A 1 159 ? 27.238 -14.870 2.251 1.00 53.00 159 PHE A N 1
ATOM 1298 C CA . PHE A 1 159 ? 28.621 -15.204 2.627 1.00 53.00 159 PHE A CA 1
ATOM 1299 C C . PHE A 1 159 ? 29.221 -14.212 3.629 1.00 53.00 159 PHE A C 1
ATOM 1301 O O . PHE A 1 159 ? 29.882 -13.256 3.227 1.00 53.00 159 PHE A O 1
ATOM 1308 N N . PRO A 1 160 ? 29.073 -14.468 4.939 1.00 44.50 160 PRO A N 1
ATOM 1309 C CA . PRO A 1 160 ? 29.992 -13.937 5.926 1.00 44.50 160 PRO A CA 1
ATOM 1310 C C . PRO A 1 160 ? 30.624 -15.085 6.721 1.00 44.50 160 PRO A C 1
ATOM 1312 O O . PRO A 1 160 ? 30.546 -15.088 7.937 1.00 44.50 160 PRO A O 1
ATOM 1315 N N . LEU A 1 161 ? 31.206 -16.085 6.056 1.00 44.56 161 LEU A N 1
ATOM 1316 C CA . LEU A 1 161 ? 32.136 -17.034 6.677 1.00 44.56 161 LEU A CA 1
ATOM 1317 C C . LEU A 1 161 ? 33.108 -17.512 5.603 1.00 44.56 161 LEU A C 1
ATOM 1319 O O . LEU A 1 161 ? 32.799 -18.459 4.893 1.00 44.56 161 LEU A O 1
ATOM 132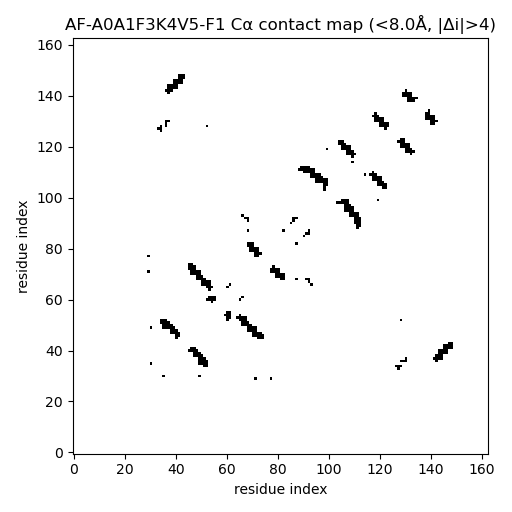3 N N . LEU A 1 162 ? 34.211 -16.786 5.441 1.00 43.38 162 LEU A N 1
ATOM 1324 C CA . LEU A 1 162 ? 35.543 -17.253 5.036 1.00 43.38 162 LEU A CA 1
ATOM 1325 C C . LEU A 1 162 ? 36.412 -16.005 4.818 1.00 43.38 162 LEU A C 1
ATOM 1327 O O . LEU A 1 162 ? 36.529 -15.498 3.704 1.00 43.38 162 LEU A O 1
ATOM 1331 N N . ASN A 1 163 ? 36.966 -15.490 5.914 1.00 43.59 163 ASN A N 1
ATOM 1332 C CA . ASN A 1 163 ? 38.377 -15.119 5.998 1.00 43.59 163 ASN A CA 1
ATOM 1333 C C . ASN A 1 163 ? 38.787 -15.080 7.470 1.00 43.59 163 ASN A C 1
ATOM 1335 O O . ASN A 1 163 ? 38.071 -14.401 8.241 1.00 43.59 163 ASN A O 1
#

Foldseek 3Di:
DDDDDDDDDDDDDDDDPDDPPPPPPPPPDLPPDLQWAAWEAEPVDRKIKTKGADADPVRHQDPVAGIAIWIQPPVPVRDIGHDDPVCCQAPADKDWPAADPPAPQKTKIDGNNGPPFIKIWHDDPPNHTWIWGDDPNDIDTHHYDYHYDDDDDPPPPPDPDDD

Secondary structure (DSSP, 8-state):
--------S--------------------S--STTEEEEEEESS-S-EEEEEE-B-TTS-B-TTS-EEEEEEETTTTTEEEEPPHHHIIIII-EEEEEEPTT-TTEEEEEETTEEEEEEEEEE-STT-EEEEEEETTEEEE-SEEEE---S--TTTTS-----